Protein AF-A0A659UR60-F1 (afdb_monomer_lite)

Sequence (64 aa):
IFVLTKGGPADATEVISLYIYRQSFTFWRMGVGAAASFVSLIIISVLITLFFKQLQRSQAELLR

Secondary structure (DSSP, 8-state):
-HHHHTTTTTSTT--HHHHHHIIIIIS--HHHHHHHHHHHHHHHHHHHHHHHHHHHHHHHHHT-

Radius of gyration: 17.44 Å; chains: 1; bounding box: 34×26×46 Å

Structure (mmCIF, N/CA/C/O backbone):
data_AF-A0A659UR60-F1
#
_entry.id   AF-A0A659UR60-F1
#
loop_
_atom_site.group_PDB
_atom_site.id
_atom_site.type_symbol
_atom_site.label_atom_id
_atom_site.label_alt_id
_atom_site.label_comp_id
_atom_site.label_asym_id
_atom_site.label_entity_id
_atom_site.label_seq_id
_atom_site.pdbx_PDB_ins_code
_atom_site.Cartn_x
_atom_site.Cartn_y
_atom_site.Cartn_z
_atom_site.occupancy
_atom_site.B_iso_or_equiv
_atom_site.auth_seq_id
_atom_site.auth_comp_id
_atom_site.auth_asym_id
_atom_site.auth_atom_id
_atom_site.pdbx_PDB_model_num
ATOM 1 N N . ILE A 1 1 ? 11.804 -15.418 1.393 1.00 51.41 1 ILE A N 1
ATOM 2 C CA . ILE A 1 1 ? 10.964 -16.302 0.542 1.00 51.41 1 ILE A CA 1
ATOM 3 C C . ILE A 1 1 ? 11.313 -16.192 -0.959 1.00 51.41 1 ILE A C 1
ATOM 5 O O . ILE A 1 1 ? 11.227 -17.197 -1.643 1.00 51.41 1 ILE A O 1
ATOM 9 N N . PHE A 1 2 ? 11.853 -15.074 -1.477 1.00 48.72 2 PHE A N 1
ATOM 10 C CA . PHE A 1 2 ? 12.317 -14.991 -2.885 1.00 48.72 2 PHE A CA 1
ATOM 11 C C . PHE A 1 2 ? 13.525 -15.885 -3.237 1.00 48.72 2 PHE A C 1
ATOM 13 O O . PHE A 1 2 ? 13.639 -16.363 -4.363 1.00 48.72 2 PHE A O 1
ATOM 20 N N . VAL A 1 3 ? 14.400 -16.157 -2.262 1.00 53.81 3 VAL A N 1
ATOM 21 C CA . VAL A 1 3 ? 15.598 -17.000 -2.448 1.00 53.81 3 VAL A CA 1
ATOM 22 C C . VAL A 1 3 ? 15.241 -18.477 -2.669 1.00 53.81 3 VAL A C 1
ATOM 24 O O . VAL A 1 3 ? 15.998 -19.185 -3.321 1.00 53.81 3 VAL A O 1
ATOM 27 N N . LEU A 1 4 ? 14.086 -18.939 -2.170 1.00 57.62 4 LEU A N 1
ATOM 28 C CA . LEU A 1 4 ? 13.760 -20.368 -2.155 1.00 57.62 4 LEU A CA 1
ATOM 29 C C . LEU A 1 4 ? 13.078 -20.868 -3.442 1.00 57.62 4 LEU A C 1
ATOM 31 O O . LEU A 1 4 ? 13.229 -22.036 -3.775 1.00 57.62 4 LEU A O 1
ATOM 35 N N . THR A 1 5 ? 12.340 -20.018 -4.172 1.00 57.34 5 THR A N 1
ATOM 36 C CA . THR A 1 5 ? 11.562 -20.456 -5.357 1.00 57.34 5 THR A CA 1
ATOM 37 C C . THR A 1 5 ? 11.612 -19.510 -6.559 1.00 57.34 5 THR A C 1
ATOM 39 O O . THR A 1 5 ? 11.001 -19.818 -7.580 1.00 57.34 5 THR A O 1
ATOM 42 N N . LYS A 1 6 ? 12.289 -18.350 -6.467 1.00 57.38 6 LYS A N 1
ATOM 43 C CA . LYS A 1 6 ? 12.292 -17.298 -7.510 1.00 57.38 6 LYS A CA 1
ATOM 44 C C . LYS A 1 6 ? 10.892 -16.861 -8.000 1.00 57.38 6 LYS A C 1
ATOM 46 O O . LYS A 1 6 ? 10.806 -16.225 -9.047 1.00 57.38 6 LYS A O 1
ATOM 51 N N . GLY A 1 7 ? 9.822 -17.154 -7.252 1.00 54.88 7 GLY A N 1
ATOM 52 C CA . GLY A 1 7 ? 8.444 -16.870 -7.673 1.00 54.88 7 GLY A CA 1
ATOM 53 C C . GLY A 1 7 ? 7.805 -17.938 -8.573 1.00 54.88 7 GLY A C 1
ATOM 54 O O . GLY A 1 7 ? 6.979 -17.596 -9.410 1.00 54.88 7 GLY A O 1
ATOM 55 N N . GLY A 1 8 ? 8.187 -19.218 -8.457 1.00 63.22 8 GLY A N 1
ATOM 56 C CA . GLY A 1 8 ? 7.609 -20.286 -9.293 1.00 63.22 8 GLY A CA 1
ATOM 57 C C . GLY A 1 8 ? 6.077 -20.427 -9.194 1.00 63.22 8 GLY A C 1
ATOM 58 O O . GLY A 1 8 ? 5.458 -19.856 -8.298 1.00 63.22 8 GLY A O 1
ATOM 59 N N . PRO A 1 9 ? 5.430 -21.250 -10.043 1.00 57.09 9 PRO A N 1
ATOM 60 C CA . PRO A 1 9 ? 5.525 -21.328 -11.505 1.00 57.09 9 PRO A CA 1
ATOM 61 C C . PRO A 1 9 ? 4.732 -20.206 -12.219 1.00 57.09 9 PRO A C 1
ATOM 63 O O . PRO A 1 9 ? 4.680 -20.190 -13.444 1.00 57.09 9 PRO A O 1
ATOM 66 N N . ALA A 1 10 ? 4.085 -19.302 -11.475 1.00 53.25 10 ALA A N 1
ATOM 67 C CA . ALA A 1 10 ? 3.158 -18.307 -12.023 1.00 53.25 10 ALA A CA 1
ATOM 68 C C . ALA A 1 10 ? 2.954 -17.110 -11.070 1.00 53.25 10 ALA A C 1
ATOM 70 O O . ALA A 1 10 ? 1.820 -16.724 -10.805 1.00 53.25 10 ALA A O 1
ATOM 71 N N . ASP A 1 11 ? 4.028 -16.597 -10.457 1.00 59.66 11 ASP A N 1
ATOM 72 C CA . ASP A 1 11 ? 4.010 -15.416 -9.568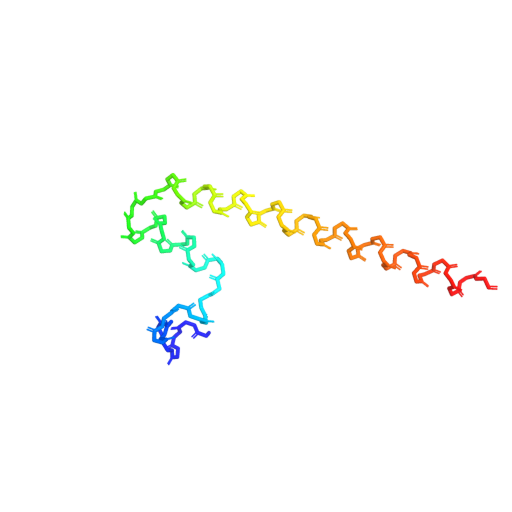 1.00 59.66 11 ASP A CA 1
ATOM 73 C C . ASP A 1 11 ? 3.123 -15.537 -8.305 1.00 59.66 11 ASP A C 1
ATOM 75 O O . ASP A 1 11 ? 3.011 -14.599 -7.518 1.00 59.66 11 ASP A O 1
ATOM 79 N N . ALA A 1 12 ? 2.551 -16.717 -8.034 1.00 53.59 12 ALA A N 1
ATOM 80 C CA . ALA A 1 12 ? 1.584 -16.960 -6.956 1.00 53.59 12 ALA A CA 1
ATOM 81 C C . ALA A 1 12 ? 2.135 -16.720 -5.535 1.00 53.59 12 ALA A C 1
ATOM 83 O O . ALA A 1 12 ? 1.371 -16.597 -4.579 1.00 53.59 12 ALA A O 1
ATOM 84 N N . THR A 1 13 ? 3.459 -16.649 -5.386 1.00 58.62 13 THR A N 1
ATOM 85 C CA . THR A 1 13 ? 4.139 -16.331 -4.120 1.00 58.62 13 THR A CA 1
ATOM 86 C C . THR A 1 13 ? 4.922 -15.015 -4.170 1.00 58.62 13 THR A C 1
ATOM 88 O O . THR A 1 13 ? 5.752 -14.765 -3.292 1.00 58.62 13 THR A O 1
ATOM 91 N N . GLU A 1 14 ? 4.735 -14.187 -5.201 1.00 63.78 14 GLU A N 1
ATOM 92 C CA . GLU A 1 14 ? 5.394 -12.885 -5.278 1.00 63.78 14 GLU A CA 1
ATOM 93 C C . GLU A 1 14 ? 4.710 -11.887 -4.330 1.00 63.78 14 GLU A C 1
ATOM 95 O O . GLU A 1 14 ? 3.509 -11.636 -4.396 1.00 63.78 14 GLU A O 1
ATOM 100 N N . VAL A 1 15 ? 5.482 -11.311 -3.405 1.00 77.06 15 VAL A N 1
ATOM 101 C CA . VAL A 1 15 ? 4.989 -10.219 -2.556 1.00 77.06 15 VAL A CA 1
ATOM 102 C C . VAL A 1 15 ? 4.857 -8.941 -3.385 1.00 77.06 15 VAL A C 1
ATOM 104 O O . VAL A 1 15 ? 5.715 -8.654 -4.215 1.00 77.06 15 VAL A O 1
ATOM 107 N N . ILE A 1 16 ? 3.828 -8.126 -3.128 1.00 76.44 16 ILE A N 1
ATOM 108 C CA . ILE A 1 16 ? 3.542 -6.887 -3.886 1.00 76.44 16 ILE A CA 1
ATOM 109 C C . ILE A 1 16 ? 4.784 -5.982 -4.013 1.00 76.44 16 ILE A C 1
ATOM 111 O O . ILE A 1 16 ? 5.052 -5.424 -5.075 1.00 76.44 16 ILE A O 1
ATOM 115 N N . SER A 1 17 ? 5.595 -5.885 -2.956 1.00 76.88 17 SER A N 1
ATOM 116 C CA . SER A 1 17 ? 6.839 -5.101 -2.951 1.00 76.88 17 SER A CA 1
ATOM 117 C C . SER A 1 17 ? 7.874 -5.591 -3.970 1.00 76.88 17 SER A C 1
ATOM 119 O O . SER A 1 17 ? 8.622 -4.799 -4.536 1.00 76.88 17 SER A O 1
ATOM 121 N N . LEU A 1 18 ? 7.916 -6.897 -4.218 1.00 81.50 18 LEU A N 1
ATOM 122 C CA . LEU A 1 18 ? 8.850 -7.533 -5.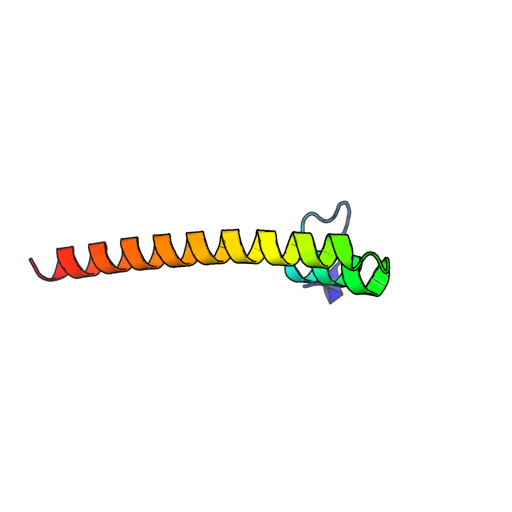138 1.00 81.50 18 LEU A CA 1
ATOM 123 C C . LEU A 1 18 ? 8.394 -7.387 -6.595 1.00 81.50 18 LEU A C 1
ATOM 125 O O . LEU A 1 18 ? 9.227 -7.093 -7.451 1.00 81.50 18 LEU A O 1
ATOM 129 N N . TYR A 1 19 ? 7.084 -7.458 -6.841 1.00 81.88 19 TYR A N 1
ATOM 130 C CA . TYR A 1 19 ? 6.489 -7.130 -8.138 1.00 81.88 19 TYR A CA 1
ATOM 131 C C . TYR A 1 19 ? 6.813 -5.684 -8.550 1.00 81.88 19 TYR A C 1
ATOM 133 O O . TYR A 1 19 ? 7.319 -5.429 -9.645 1.00 81.88 19 TYR A O 1
ATOM 141 N N . ILE A 1 20 ? 6.604 -4.727 -7.636 1.00 81.56 20 ILE A N 1
ATOM 142 C CA . ILE A 1 20 ? 6.940 -3.309 -7.849 1.00 81.56 20 ILE A CA 1
ATOM 143 C C . ILE A 1 20 ? 8.434 -3.145 -8.146 1.00 81.56 20 ILE A C 1
ATOM 145 O O . ILE A 1 20 ? 8.806 -2.410 -9.066 1.00 81.56 20 ILE A O 1
ATOM 149 N N . TYR A 1 21 ? 9.293 -3.836 -7.392 1.00 82.12 21 TYR A N 1
ATOM 150 C CA . TYR A 1 21 ? 10.738 -3.788 -7.592 1.00 82.12 21 TYR A CA 1
ATOM 151 C C . TYR A 1 21 ? 11.139 -4.318 -8.975 1.00 82.12 21 TYR A C 1
ATOM 153 O O . TYR A 1 21 ? 11.853 -3.634 -9.708 1.00 82.12 21 TYR A O 1
ATOM 161 N N . ARG A 1 22 ? 10.627 -5.486 -9.385 1.00 82.00 22 ARG A N 1
ATOM 162 C CA . ARG A 1 22 ? 10.885 -6.040 -10.722 1.00 82.00 22 ARG A CA 1
ATOM 163 C C . ARG A 1 22 ? 10.415 -5.104 -11.823 1.00 82.00 22 ARG A C 1
ATOM 165 O O . ARG A 1 22 ? 11.152 -4.833 -12.768 1.00 82.00 22 ARG A O 1
ATOM 172 N N . GLN A 1 23 ? 9.214 -4.560 -11.696 1.00 82.44 23 GLN A N 1
ATOM 173 C CA . GLN A 1 23 ? 8.668 -3.674 -12.713 1.00 82.44 23 GLN A CA 1
ATOM 174 C C . GLN A 1 23 ? 9.472 -2.374 -12.850 1.00 82.44 23 GLN A C 1
ATOM 176 O O . GLN A 1 23 ? 9.699 -1.899 -13.964 1.00 82.44 23 GLN A O 1
ATOM 181 N N . SER A 1 24 ? 9.943 -1.829 -11.728 1.00 82.56 24 SER A N 1
ATOM 182 C CA . SER A 1 24 ? 10.681 -0.563 -11.691 1.00 82.56 24 SER A CA 1
ATOM 183 C C . SER A 1 24 ? 12.135 -0.715 -12.135 1.00 82.56 24 SER A C 1
ATOM 185 O O . SER A 1 24 ? 12.620 0.111 -12.904 1.00 82.56 24 SER A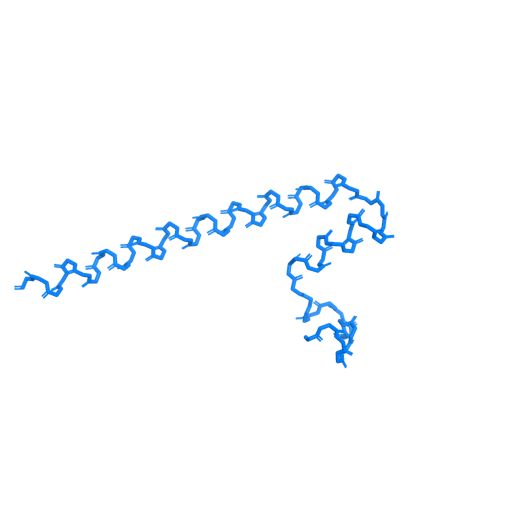 O 1
ATOM 187 N N . PHE A 1 25 ? 12.817 -1.771 -11.678 1.00 81.19 25 PHE A N 1
ATOM 188 C CA . PHE A 1 25 ? 14.271 -1.922 -11.814 1.00 81.19 25 PHE A CA 1
ATOM 189 C C . PHE A 1 25 ? 14.699 -3.036 -12.776 1.00 81.19 25 PHE A C 1
ATOM 191 O O . PHE A 1 25 ? 15.765 -2.938 -13.372 1.00 81.19 25 PHE A O 1
ATOM 198 N N . THR A 1 26 ? 13.896 -4.089 -12.960 1.00 78.94 26 THR A N 1
ATOM 199 C CA . THR A 1 26 ? 14.215 -5.187 -13.896 1.00 78.94 26 THR A CA 1
ATOM 200 C C . THR A 1 26 ? 13.693 -4.894 -15.297 1.00 78.94 26 THR A C 1
ATOM 202 O O . THR A 1 26 ? 14.425 -5.036 -16.270 1.00 78.94 26 THR A O 1
ATOM 205 N N . PHE A 1 27 ? 12.442 -4.447 -15.407 1.00 81.44 27 PHE A N 1
ATOM 206 C CA . PHE A 1 27 ? 11.814 -4.136 -16.695 1.00 81.44 27 PHE A CA 1
ATOM 207 C C . PHE A 1 27 ? 11.977 -2.672 -17.120 1.00 81.44 27 PHE A C 1
ATOM 209 O O . PHE A 1 27 ? 11.492 -2.304 -18.186 1.00 81.44 27 PHE A O 1
ATOM 216 N N . TRP A 1 28 ? 12.620 -1.830 -16.296 1.00 81.00 28 TRP A N 1
ATOM 217 C CA . TRP A 1 28 ? 12.771 -0.381 -16.518 1.00 81.00 28 TRP A CA 1
ATOM 218 C C . TRP A 1 28 ? 11.443 0.365 -16.757 1.00 81.00 28 TRP A C 1
ATOM 220 O O . TRP A 1 28 ? 11.411 1.483 -17.270 1.00 81.00 28 TRP A O 1
ATOM 230 N N . ARG A 1 29 ? 10.314 -0.221 -16.339 1.00 83.38 29 ARG A N 1
ATOM 231 C CA . ARG A 1 29 ? 8.965 0.346 -16.475 1.00 83.38 29 ARG A CA 1
ATOM 232 C C . ARG A 1 29 ? 8.587 1.091 -15.201 1.00 83.38 29 ARG A C 1
ATOM 234 O O . ARG A 1 29 ? 7.605 0.755 -14.536 1.00 83.38 29 ARG A O 1
ATOM 241 N N . MET A 1 30 ? 9.347 2.143 -14.891 1.00 82.94 30 MET A N 1
ATOM 242 C CA . MET A 1 30 ? 9.152 2.948 -13.679 1.00 82.94 30 MET A CA 1
ATOM 243 C C . MET A 1 30 ? 7.726 3.495 -13.544 1.00 82.94 30 MET A C 1
ATOM 245 O O . MET A 1 30 ? 7.188 3.489 -12.446 1.00 82.94 30 MET A O 1
ATOM 249 N N . GLY A 1 31 ? 7.067 3.886 -14.643 1.00 85.81 31 GLY A N 1
ATOM 250 C CA . GLY A 1 31 ? 5.681 4.372 -14.592 1.00 85.81 31 GLY A CA 1
ATOM 251 C C . GLY A 1 31 ? 4.688 3.335 -14.051 1.00 85.81 31 GLY A C 1
ATOM 252 O O . GLY A 1 31 ? 3.817 3.665 -13.249 1.00 85.81 31 GLY A O 1
ATOM 253 N N . VAL A 1 32 ? 4.856 2.061 -14.420 1.00 86.62 32 VAL A N 1
ATOM 254 C CA . VAL A 1 32 ? 3.999 0.972 -13.922 1.00 86.62 32 VAL A CA 1
ATOM 255 C C . VAL A 1 32 ? 4.348 0.629 -12.474 1.00 86.62 32 VAL A C 1
ATOM 257 O O . VAL A 1 32 ? 3.449 0.414 -11.666 1.00 86.62 32 VAL A O 1
ATOM 260 N N . GLY A 1 33 ? 5.636 0.641 -12.122 1.00 85.12 33 GLY A N 1
ATOM 261 C CA . GLY A 1 33 ? 6.082 0.457 -10.740 1.00 85.12 33 GLY A CA 1
ATOM 262 C C . GLY A 1 33 ? 5.591 1.557 -9.791 1.00 85.12 33 GLY A C 1
ATOM 263 O O . GLY A 1 33 ? 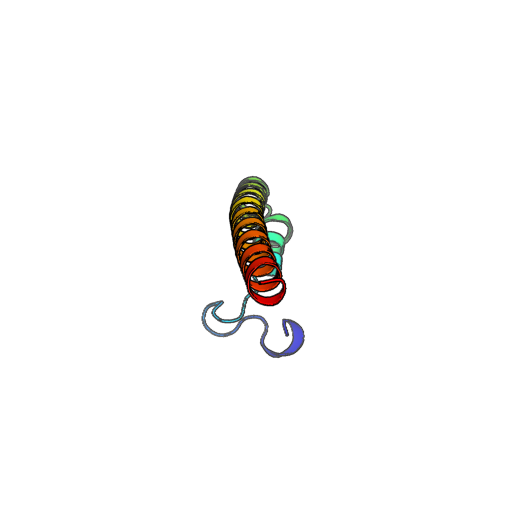5.148 1.265 -8.678 1.00 85.12 33 GLY A O 1
ATOM 264 N N . ALA A 1 34 ? 5.573 2.810 -10.253 1.00 86.50 34 ALA A N 1
ATOM 265 C CA . ALA A 1 34 ? 5.028 3.944 -9.515 1.00 86.50 34 ALA A CA 1
ATOM 266 C C . ALA A 1 34 ? 3.510 3.807 -9.328 1.00 86.50 34 ALA A C 1
ATOM 268 O O . ALA A 1 34 ? 3.026 3.899 -8.202 1.00 86.50 34 ALA A O 1
ATOM 269 N N . ALA A 1 35 ? 2.761 3.503 -10.394 1.00 90.81 35 ALA A N 1
ATOM 270 C CA . ALA A 1 35 ? 1.318 3.278 -10.303 1.00 90.81 35 ALA A CA 1
ATOM 271 C C . ALA A 1 35 ? 0.974 2.132 -9.333 1.00 90.81 35 ALA A C 1
ATOM 273 O O . ALA A 1 35 ? 0.120 2.295 -8.462 1.00 90.81 35 ALA A O 1
ATOM 274 N N . ALA A 1 36 ? 1.686 1.004 -9.420 1.00 88.00 36 ALA A N 1
ATOM 275 C CA . ALA A 1 36 ? 1.508 -0.127 -8.511 1.00 88.00 36 ALA A CA 1
ATOM 276 C C . ALA A 1 36 ? 1.833 0.239 -7.050 1.00 88.00 36 ALA A C 1
ATOM 278 O O . ALA A 1 36 ? 1.107 -0.165 -6.141 1.00 88.00 36 ALA A O 1
ATOM 279 N N . SER A 1 37 ? 2.859 1.065 -6.820 1.00 88.00 37 SER A N 1
ATOM 280 C CA . SER A 1 37 ? 3.180 1.603 -5.491 1.00 88.00 37 SER A CA 1
ATOM 281 C C . SER A 1 37 ? 2.036 2.443 -4.927 1.00 88.00 37 SER A C 1
ATOM 283 O O . SER A 1 37 ? 1.596 2.192 -3.806 1.00 88.00 37 SER A O 1
ATOM 285 N N . PHE A 1 38 ? 1.492 3.380 -5.707 1.00 93.00 38 PHE A N 1
ATOM 286 C CA . PHE A 1 38 ? 0.362 4.210 -5.278 1.00 93.00 38 PHE A CA 1
ATOM 287 C C . PHE A 1 38 ? -0.897 3.388 -4.991 1.00 93.00 38 PHE A C 1
ATOM 289 O O . PHE A 1 38 ? -1.555 3.609 -3.976 1.00 93.00 38 PHE A O 1
ATOM 296 N N . VAL A 1 39 ? -1.208 2.397 -5.830 1.00 92.75 39 VAL A N 1
ATOM 297 C CA . VAL A 1 39 ? -2.332 1.481 -5.585 1.00 92.75 39 VAL A CA 1
ATOM 298 C C . VAL A 1 39 ? -2.121 0.707 -4.283 1.00 92.75 39 VAL A C 1
ATOM 300 O O . VAL A 1 39 ? -3.021 0.657 -3.445 1.00 92.75 39 VAL A O 1
ATOM 303 N N . SER A 1 40 ? -0.921 0.160 -4.067 1.00 89.06 40 SER A N 1
ATOM 304 C CA . SER A 1 40 ? -0.602 -0.569 -2.835 1.00 89.06 40 SER A CA 1
ATOM 305 C C . SER A 1 40 ? -0.703 0.317 -1.589 1.00 89.06 40 SER A C 1
ATOM 307 O O . SER A 1 40 ? -1.219 -0.123 -0.564 1.00 89.06 40 SER A O 1
ATOM 309 N N . LEU A 1 41 ? -0.302 1.588 -1.697 1.00 91.62 41 LEU A N 1
ATOM 310 C CA . LEU A 1 41 ? -0.403 2.568 -0.622 1.00 91.62 41 LEU A CA 1
ATOM 311 C C . LEU A 1 41 ? -1.862 2.815 -0.230 1.00 91.62 41 LEU A C 1
ATOM 313 O O . LEU A 1 41 ? -2.183 2.794 0.956 1.00 91.62 41 LEU A O 1
ATOM 317 N N . ILE A 1 42 ? -2.746 3.012 -1.212 1.00 95.25 42 ILE A N 1
ATOM 318 C CA . ILE A 1 42 ? -4.179 3.219 -0.964 1.00 95.25 42 ILE A CA 1
ATOM 319 C C . ILE A 1 42 ? -4.776 1.991 -0.272 1.00 95.25 42 ILE A C 1
ATOM 321 O O . ILE A 1 42 ? -5.459 2.134 0.740 1.00 95.25 42 ILE A O 1
ATOM 325 N N . ILE A 1 43 ? -4.476 0.787 -0.767 1.00 93.75 43 ILE A N 1
ATOM 326 C CA . ILE A 1 43 ? -4.971 -0.465 -0.179 1.00 93.75 43 ILE A CA 1
ATOM 327 C C . ILE A 1 43 ? -4.524 -0.588 1.280 1.00 93.75 43 ILE A C 1
ATOM 329 O O . ILE A 1 43 ? -5.352 -0.803 2.164 1.00 93.75 43 ILE A O 1
ATOM 333 N N . ILE A 1 44 ? -3.230 -0.405 1.551 1.00 92.50 44 ILE A N 1
ATOM 334 C CA . ILE A 1 44 ? -2.678 -0.510 2.905 1.00 92.50 44 ILE A CA 1
ATOM 335 C C . ILE A 1 44 ? -3.267 0.573 3.814 1.00 92.50 44 ILE A C 1
ATOM 337 O O . ILE A 1 44 ? -3.645 0.279 4.944 1.00 92.50 44 ILE A O 1
ATOM 341 N N . SER A 1 45 ? -3.410 1.807 3.329 1.00 93.88 45 SER A N 1
ATOM 342 C CA . SER A 1 45 ? -3.999 2.908 4.095 1.00 93.88 45 SER A CA 1
ATOM 343 C C . SER A 1 45 ? -5.451 2.622 4.497 1.00 93.88 45 SER A C 1
ATOM 345 O O . SER A 1 45 ? -5.829 2.825 5.656 1.00 93.88 45 SER A O 1
ATOM 347 N N . VAL A 1 46 ? -6.256 2.077 3.579 1.00 95.56 46 VAL A N 1
ATOM 348 C CA . VAL A 1 46 ? -7.636 1.658 3.867 1.00 95.56 46 VAL A CA 1
ATOM 349 C C . VAL A 1 46 ? -7.655 0.518 4.883 1.00 95.56 46 VAL A C 1
ATOM 351 O O . VAL A 1 46 ? -8.401 0.594 5.859 1.00 95.56 46 VAL A O 1
ATOM 354 N N . LEU A 1 47 ? -6.816 -0.506 4.703 1.00 93.44 47 LEU A N 1
ATOM 355 C CA . LEU A 1 47 ? -6.726 -1.636 5.632 1.00 93.44 47 LEU A CA 1
ATOM 356 C C . LEU A 1 47 ? -6.334 -1.186 7.041 1.00 93.44 47 LEU A C 1
ATOM 358 O O . LEU A 1 47 ? -6.989 -1.578 8.003 1.00 93.44 47 LEU A O 1
ATOM 362 N N . ILE A 1 48 ? -5.329 -0.316 7.165 1.00 94.06 48 ILE A N 1
ATOM 363 C CA . ILE A 1 48 ? -4.917 0.270 8.445 1.00 94.06 48 ILE A CA 1
ATOM 364 C C . ILE A 1 48 ? -6.084 1.045 9.059 1.00 94.06 48 ILE A C 1
ATOM 366 O O . ILE A 1 48 ? -6.417 0.834 10.221 1.00 94.06 48 ILE A O 1
ATOM 370 N N . THR A 1 49 ? -6.760 1.896 8.288 1.00 93.00 49 THR A N 1
ATOM 371 C CA . THR A 1 49 ? -7.885 2.698 8.794 1.00 93.00 49 THR A CA 1
ATOM 372 C C . THR A 1 49 ? -9.033 1.819 9.301 1.00 93.00 49 THR A C 1
ATOM 374 O O . THR A 1 49 ? -9.612 2.096 10.354 1.00 93.00 49 THR A O 1
ATOM 377 N N . LEU A 1 50 ? -9.362 0.744 8.582 1.00 93.50 50 LEU A N 1
ATOM 378 C CA . LEU A 1 50 ? -10.379 -0.222 8.999 1.00 93.50 50 LEU A CA 1
ATOM 379 C C . LEU A 1 50 ? -9.952 -0.990 10.251 1.00 93.50 50 LEU A C 1
ATOM 381 O O . LEU A 1 50 ? -10.746 -1.112 11.183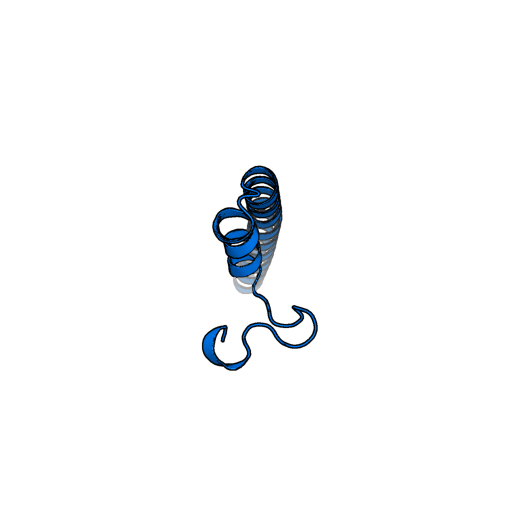 1.00 93.50 50 LEU A O 1
ATOM 385 N N . PHE A 1 51 ? -8.701 -1.449 10.297 1.00 93.25 51 PHE A N 1
ATOM 386 C CA . PHE A 1 51 ? -8.142 -2.159 11.442 1.00 93.25 51 PHE A CA 1
ATOM 387 C C . PHE A 1 51 ? -8.161 -1.293 12.706 1.00 93.25 51 PHE A C 1
ATOM 389 O O . PHE A 1 51 ? -8.660 -1.722 13.743 1.00 93.25 51 PHE A O 1
ATOM 396 N N . PHE A 1 52 ? -7.713 -0.038 12.612 1.00 92.19 52 PHE A N 1
ATOM 397 C CA . PHE A 1 52 ? -7.757 0.907 13.729 1.00 92.19 52 PHE A CA 1
ATOM 398 C C . PHE A 1 52 ? -9.192 1.200 14.181 1.00 92.19 52 PHE A C 1
ATOM 400 O O . PHE A 1 52 ? -9.454 1.218 15.382 1.00 92.19 52 PHE A O 1
ATOM 407 N N . LYS A 1 53 ? -10.143 1.367 13.249 1.00 88.31 53 LYS A N 1
ATOM 408 C CA . LYS A 1 53 ? -11.564 1.540 13.597 1.00 88.31 53 LYS A CA 1
ATOM 409 C C . LYS A 1 53 ? -12.140 0.324 14.325 1.00 88.31 53 LYS A C 1
ATOM 411 O O . LYS A 1 53 ? -12.908 0.498 15.267 1.00 88.31 53 LYS A O 1
ATOM 416 N N . GLN A 1 54 ? -11.799 -0.891 13.899 1.00 87.56 54 GLN A N 1
ATOM 417 C CA . GLN A 1 54 ? -12.235 -2.118 14.570 1.00 87.56 54 GLN A CA 1
ATOM 418 C C . GLN A 1 54 ? -11.610 -2.241 15.961 1.00 87.56 54 GLN A C 1
ATOM 420 O O . GLN A 1 54 ? -12.323 -2.492 16.928 1.00 87.56 54 GLN A O 1
ATOM 425 N N . LEU A 1 55 ? -10.312 -1.964 16.082 1.00 89.31 55 LEU A N 1
ATOM 426 C CA . LEU A 1 55 ? -9.600 -2.017 17.356 1.00 89.31 55 LEU A CA 1
ATOM 427 C C . LEU A 1 55 ? -10.156 -1.006 18.372 1.00 89.31 55 LEU A C 1
ATOM 429 O O . LEU A 1 55 ? -10.319 -1.334 19.546 1.00 89.31 55 LEU A O 1
ATOM 433 N N . GLN A 1 56 ? -10.500 0.206 17.925 1.00 84.00 56 GLN A N 1
ATOM 434 C CA . GLN A 1 56 ? -11.147 1.214 18.770 1.00 84.00 56 GLN A CA 1
ATOM 435 C C . GLN A 1 56 ? -12.547 0.787 19.231 1.00 84.00 56 GLN A C 1
ATOM 437 O O . GLN A 1 56 ? -12.916 1.067 20.370 1.00 84.00 56 GLN A O 1
ATOM 442 N N . ARG A 1 57 ? -13.321 0.084 18.389 1.00 75.62 57 ARG A N 1
ATOM 443 C CA . ARG A 1 57 ? -14.626 -0.472 18.789 1.00 75.62 57 ARG A CA 1
ATOM 444 C C . ARG A 1 57 ? -14.476 -1.538 19.870 1.00 75.62 57 ARG A C 1
ATOM 446 O O . ARG A 1 57 ? -15.177 -1.464 20.871 1.00 75.62 57 ARG A O 1
ATOM 453 N N . SER A 1 58 ? -13.520 -2.453 19.717 1.00 73.62 58 SER A N 1
ATOM 454 C CA . SER A 1 58 ? -13.258 -3.492 20.720 1.00 73.62 58 SER A CA 1
ATOM 455 C C . SER A 1 58 ? -12.825 -2.914 22.071 1.00 73.62 58 SER A C 1
ATOM 457 O O . SER A 1 58 ? -13.248 -3.410 23.109 1.00 73.62 58 SER A O 1
ATOM 459 N N . GLN A 1 59 ? -12.031 -1.836 22.089 1.00 68.81 59 GLN A N 1
ATOM 460 C CA . GLN A 1 59 ? -11.674 -1.164 23.347 1.00 68.81 59 GLN A CA 1
ATOM 461 C C . GLN A 1 59 ? -12.863 -0.439 23.996 1.00 68.81 59 GLN A C 1
ATOM 463 O O . GLN A 1 59 ? -12.973 -0.424 25.219 1.00 68.81 59 GLN A O 1
ATOM 468 N N . ALA A 1 60 ? -13.769 0.135 23.199 1.00 64.94 60 ALA A N 1
ATOM 469 C CA . ALA A 1 60 ? -14.968 0.802 23.709 1.00 64.94 60 ALA A CA 1
ATOM 470 C C . ALA A 1 60 ? -16.009 -0.177 24.288 1.00 64.94 60 ALA A C 1
ATOM 472 O O . ALA A 1 60 ? -16.772 0.208 25.171 1.00 64.94 60 ALA A O 1
ATOM 473 N N . GLU A 1 61 ? -16.042 -1.424 23.808 1.00 66.50 61 GLU A N 1
ATOM 474 C CA . GLU A 1 61 ? -16.895 -2.490 24.354 1.00 66.50 61 GLU A CA 1
ATOM 475 C C . GLU A 1 61 ? -16.362 -3.059 25.675 1.00 66.50 61 GLU A C 1
ATOM 477 O O . GLU A 1 61 ? -17.157 -3.438 26.522 1.00 66.50 61 GLU A O 1
ATOM 482 N N . LEU A 1 62 ? -15.041 -3.067 25.889 1.00 67.38 62 LEU A N 1
ATOM 483 C CA . LEU A 1 62 ? -14.423 -3.552 27.134 1.00 67.38 62 LEU A CA 1
ATOM 484 C C . LEU A 1 62 ? -14.522 -2.567 28.314 1.00 67.38 62 LEU A C 1
ATOM 486 O O . LEU A 1 62 ? -14.286 -2.960 29.452 1.00 67.38 62 LEU A O 1
ATOM 490 N N . LEU A 1 63 ? -14.826 -1.291 28.051 1.00 64.56 63 LEU A N 1
ATOM 491 C CA . LEU A 1 63 ? -14.978 -0.235 29.064 1.00 64.5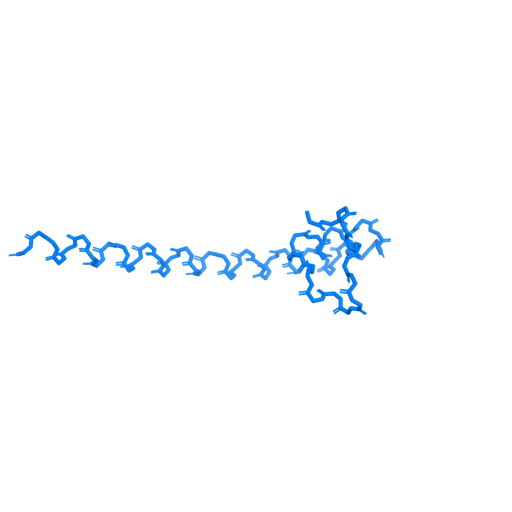6 63 LEU A CA 1
ATOM 492 C C . LEU A 1 63 ? -16.447 0.040 29.453 1.00 64.56 63 LEU A C 1
ATOM 494 O O . LEU A 1 63 ? -16.709 1.003 30.175 1.00 64.56 63 LEU A O 1
ATOM 498 N N . ARG A 1 64 ? -17.395 -0.767 28.965 1.00 50.44 64 ARG A N 1
ATOM 499 C CA . ARG A 1 64 ? -18.812 -0.756 29.361 1.00 50.44 64 ARG A CA 1
ATOM 500 C C . ARG A 1 64 ? -19.137 -1.992 30.184 1.00 50.44 64 ARG A C 1
ATOM 502 O O . ARG A 1 64 ? -19.982 -1.847 31.092 1.00 50.44 64 ARG A O 1
#

pLDDT: mean 77.69, std 14.16, range [48.72, 95.56]

Foldseek 3Di:
DCVPDVCPDPNPPPDLLNVLVCCCPVVVNVVVSVVSVVVVVVVVVVVVVVVVVVVVVVVVVVVD